Protein AF-A0AA35W295-F1 (afdb_monomer_lite)

InterPro domains:
  IPR001597 Aromatic amino acid beta-eliminating lyase/threonine aldolase [PF01212] (3-82)
  IPR015421 Pyridoxal phosphate-dependent transferase, major domain [G3DSA:3.40.640.10] (1-84)
  IPR015424 Pyridoxal phosphate-dependent transferase [SSF53383] 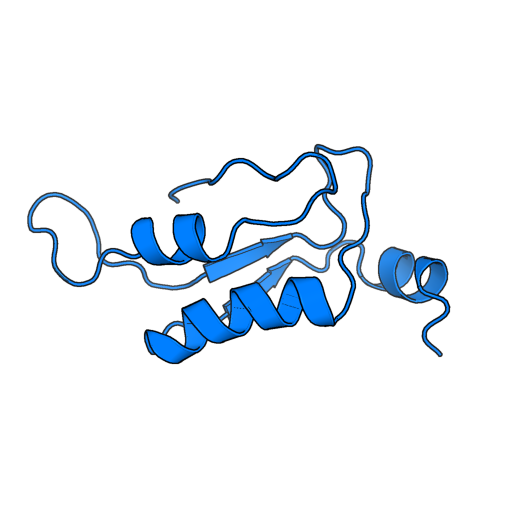(6-81)

Organism: Geodia barretti (NCBI:txid519541)

Secondary structure (DSSP, 8-state):
----PPPTTS---HHHHHHH--SS-SSSPPP--EEEESSBGGGTSBPP-HHHHHHHHHHHHHTT--EEEE-TTHHHHHHHTT--

Sequence (84 aa):
MHALENTPDGSLDPDEVRSAINHDSRDWPKTGMVSLENTQNLLGGLVLDRDDIERVADVAHEHDLPFHIDGARLFNAAVSLMFP

pLDDT: mean 94.78, std 5.64, range [57.31, 98.62]

Radius of gyration: 13.47 Å; chains: 1; bounding box: 40×23×30 Å

Structure (mmCIF, N/CA/C/O backbone):
data_AF-A0AA35W295-F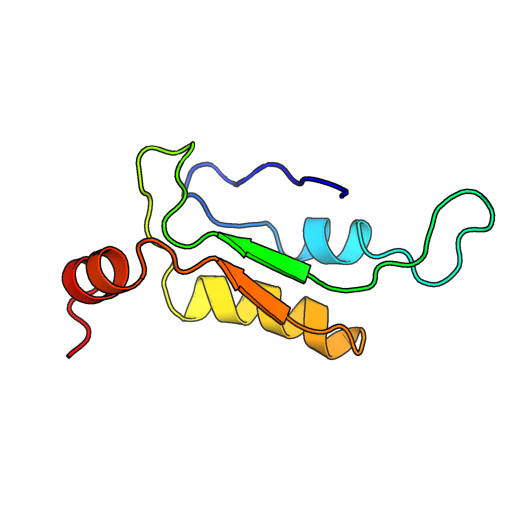1
#
_entry.id   AF-A0AA35W295-F1
#
loop_
_atom_site.group_PDB
_atom_site.id
_atom_site.type_symbol
_atom_site.label_atom_id
_atom_site.label_alt_id
_atom_site.label_comp_id
_atom_site.label_asym_id
_atom_site.label_entity_id
_atom_site.label_seq_id
_atom_site.pdbx_PDB_ins_code
_atom_site.Cartn_x
_atom_site.Cartn_y
_atom_site.Cartn_z
_atom_site.occupancy
_atom_site.B_iso_or_equiv
_atom_site.auth_seq_id
_atom_site.auth_comp_id
_atom_site.auth_asym_id
_atom_site.auth_atom_id
_atom_site.pdbx_PDB_model_num
ATOM 1 N N . MET A 1 1 ? 15.879 -0.538 0.179 1.00 82.00 1 MET A N 1
ATOM 2 C CA . MET A 1 1 ? 14.449 -0.190 0.277 1.00 82.00 1 MET A CA 1
ATOM 3 C C . MET A 1 1 ? 14.301 1.219 -0.260 1.00 82.00 1 MET A C 1
ATOM 5 O O . MET A 1 1 ? 15.098 2.062 0.132 1.00 82.00 1 MET A O 1
ATOM 9 N N . HIS A 1 2 ? 13.382 1.439 -1.196 1.00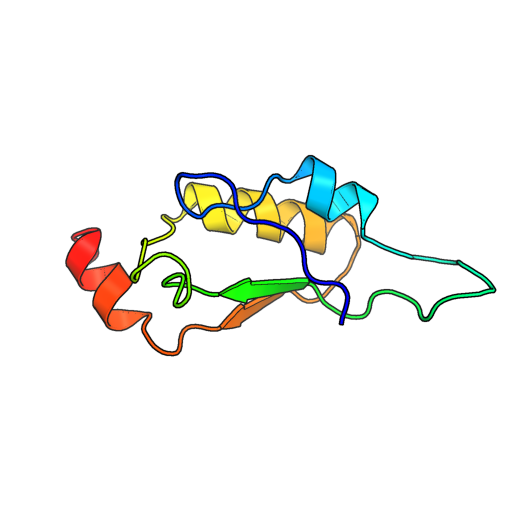 93.19 2 HIS A N 1
ATOM 10 C CA . HIS A 1 2 ? 13.038 2.767 -1.699 1.00 93.19 2 HIS A CA 1
ATOM 11 C C . HIS A 1 2 ? 11.685 3.124 -1.081 1.00 93.19 2 HIS A C 1
ATOM 13 O O . HIS A 1 2 ? 10.698 2.463 -1.387 1.00 93.19 2 HIS A O 1
ATOM 19 N N . ALA A 1 3 ? 11.683 4.041 -0.116 1.00 94.19 3 ALA A N 1
ATOM 20 C CA . ALA A 1 3 ? 10.470 4.452 0.581 1.00 94.19 3 ALA A CA 1
ATOM 21 C C . ALA A 1 3 ? 9.780 5.566 -0.209 1.00 94.19 3 ALA A C 1
ATOM 23 O O . ALA A 1 3 ? 10.461 6.456 -0.719 1.00 94.19 3 ALA A O 1
ATOM 24 N N . LEU A 1 4 ? 8.456 5.486 -0.293 1.00 96.19 4 LEU A N 1
ATOM 25 C CA . LEU A 1 4 ? 7.605 6.498 -0.906 1.00 96.19 4 LEU A CA 1
ATOM 26 C C . LEU A 1 4 ? 6.893 7.286 0.186 1.00 96.19 4 LEU A C 1
ATOM 28 O O . LEU A 1 4 ? 6.687 6.773 1.288 1.00 96.19 4 LEU A O 1
ATOM 32 N N . GLU A 1 5 ? 6.549 8.527 -0.126 1.00 95.75 5 GLU A N 1
ATOM 33 C CA . GLU A 1 5 ? 5.737 9.351 0.757 1.00 95.75 5 GLU A CA 1
ATOM 34 C C . GLU A 1 5 ? 4.275 8.915 0.642 1.00 95.75 5 GLU A C 1
ATOM 36 O O . GLU A 1 5 ? 3.768 8.623 -0.440 1.00 95.75 5 GLU A O 1
ATOM 41 N N . ASN A 1 6 ? 3.591 8.859 1.777 1.00 96.38 6 ASN A N 1
ATOM 42 C CA . ASN A 1 6 ? 2.159 8.622 1.795 1.00 96.38 6 ASN A CA 1
ATOM 43 C C . ASN A 1 6 ? 1.406 9.896 1.406 1.00 96.38 6 ASN A C 1
ATOM 45 O O . ASN A 1 6 ? 1.813 11.018 1.726 1.00 96.38 6 ASN A O 1
ATOM 49 N N . THR A 1 7 ? 0.236 9.723 0.806 1.00 95.75 7 THR A N 1
ATOM 50 C CA . THR A 1 7 ? -0.742 10.803 0.678 1.00 95.75 7 THR A CA 1
ATOM 51 C C . THR A 1 7 ? -1.307 11.179 2.062 1.00 95.75 7 THR A C 1
ATOM 53 O O . THR A 1 7 ? -1.202 10.399 3.014 1.00 95.75 7 THR A O 1
ATOM 56 N N . PRO A 1 8 ? -1.932 12.363 2.232 1.00 94.88 8 PRO A N 1
ATOM 57 C CA . PRO A 1 8 ? -2.436 12.804 3.542 1.00 94.88 8 PRO A CA 1
ATOM 58 C C . PRO A 1 8 ? -3.493 11.894 4.192 1.00 94.88 8 PRO A C 1
ATOM 60 O O . PRO A 1 8 ? -3.687 11.961 5.404 1.00 94.88 8 PRO A O 1
ATOM 63 N N . ASP A 1 9 ? -4.185 11.071 3.404 1.00 93.25 9 ASP A N 1
ATOM 64 C CA . ASP A 1 9 ? -5.145 10.055 3.857 1.00 93.25 9 ASP A CA 1
ATOM 65 C C . ASP A 1 9 ? -4.493 8.697 4.188 1.00 93.25 9 ASP A C 1
ATOM 67 O O . ASP A 1 9 ? -5.163 7.785 4.666 1.00 93.25 9 ASP A O 1
ATOM 71 N N . GLY A 1 10 ? -3.175 8.580 4.015 1.00 94.25 10 GLY A N 1
ATOM 72 C CA . GLY A 1 10 ? -2.374 7.411 4.358 1.00 94.25 10 GLY A CA 1
ATOM 73 C C . GLY A 1 10 ? -2.144 6.424 3.224 1.00 94.25 10 GLY A C 1
ATOM 74 O O . GLY A 1 10 ? -1.323 5.520 3.392 1.00 94.25 10 GLY A O 1
ATOM 75 N N . SER A 1 11 ? -2.809 6.591 2.082 1.00 96.12 11 SER A N 1
ATOM 76 C CA . SER A 1 11 ? -2.595 5.734 0.913 1.00 96.12 11 SER A CA 1
ATOM 77 C C . SER A 1 11 ? -1.235 6.001 0.237 1.00 96.12 11 SER A C 1
ATOM 79 O O . SER A 1 11 ? -0.437 6.831 0.688 1.00 96.12 11 SER A O 1
ATOM 81 N N . LEU A 1 12 ? -0.930 5.240 -0.815 1.00 96.94 12 LEU A N 1
ATOM 82 C CA . LEU A 1 12 ? 0.178 5.521 -1.729 1.00 96.94 12 LEU A CA 1
ATOM 83 C C . LEU A 1 12 ? -0.401 5.883 -3.091 1.00 96.94 12 LEU A C 1
ATOM 85 O O . LEU A 1 12 ? -1.350 5.239 -3.539 1.00 96.94 12 LEU A O 1
ATOM 89 N N . ASP A 1 13 ? 0.209 6.853 -3.771 1.00 96.94 13 ASP A N 1
ATOM 90 C CA . ASP A 1 13 ? -0.122 7.150 -5.162 1.00 96.94 13 ASP A CA 1
ATOM 91 C C . ASP A 1 13 ? 0.369 5.999 -6.069 1.00 96.94 13 ASP A C 1
ATOM 93 O O . ASP A 1 13 ? 1.582 5.764 -6.156 1.00 96.94 13 ASP A O 1
ATOM 97 N N . PRO A 1 14 ? -0.528 5.269 -6.765 1.00 97.44 14 PRO A N 1
ATOM 98 C CA . PRO A 1 14 ? -0.140 4.168 -7.646 1.00 97.44 14 PRO A CA 1
ATOM 99 C C . PRO A 1 14 ? 0.843 4.581 -8.750 1.00 97.44 14 PRO A C 1
ATOM 101 O O . PRO A 1 14 ? 1.668 3.768 -9.174 1.00 97.44 14 PRO A O 1
ATOM 104 N N . ASP A 1 15 ? 0.797 5.834 -9.207 1.00 97.81 15 ASP A N 1
ATOM 105 C CA . ASP A 1 15 ? 1.711 6.333 -10.234 1.00 97.81 15 ASP A CA 1
ATOM 106 C C . ASP A 1 15 ? 3.126 6.555 -9.677 1.00 97.81 15 ASP A C 1
ATOM 108 O O . ASP A 1 15 ? 4.113 6.287 -10.376 1.00 97.81 15 ASP A O 1
ATOM 112 N N . GLU A 1 16 ? 3.252 6.953 -8.407 1.00 97.75 16 GLU A N 1
ATOM 113 C CA . GLU A 1 16 ? 4.545 6.999 -7.716 1.00 97.75 16 GLU A CA 1
ATOM 114 C C . GLU A 1 16 ? 5.104 5.592 -7.494 1.00 97.75 16 GLU A C 1
ATOM 116 O O . GLU A 1 16 ? 6.287 5.355 -7.757 1.00 97.75 16 GLU A O 1
ATOM 121 N N . VAL A 1 17 ? 4.254 4.629 -7.110 1.00 97.81 17 VAL A N 1
ATOM 122 C CA . VAL A 1 17 ? 4.658 3.216 -6.996 1.00 97.81 17 VAL A CA 1
ATOM 123 C C . VAL A 1 17 ? 5.185 2.705 -8.334 1.00 97.81 17 VAL A C 1
ATOM 125 O O . VAL A 1 17 ? 6.279 2.140 -8.388 1.00 97.81 17 VAL A O 1
ATOM 128 N N . ARG A 1 18 ? 4.457 2.952 -9.430 1.00 97.38 18 ARG A N 1
ATOM 129 C CA . ARG A 1 18 ? 4.860 2.530 -10.778 1.00 97.38 18 ARG A CA 1
ATOM 130 C C . ARG A 1 18 ? 6.191 3.152 -11.193 1.00 97.38 18 ARG A C 1
ATOM 132 O O . ARG A 1 18 ? 7.059 2.462 -11.722 1.00 97.38 18 ARG A O 1
ATOM 139 N N . SER A 1 19 ? 6.367 4.442 -10.918 1.00 96.00 19 SER A N 1
ATOM 140 C CA . SER A 1 19 ? 7.585 5.188 -11.257 1.00 96.00 19 SER A CA 1
ATOM 141 C C . SER A 1 19 ? 8.809 4.731 -10.455 1.00 96.00 19 SER A C 1
ATOM 143 O O . SER A 1 19 ? 9.938 4.843 -10.932 1.00 96.00 19 SER A O 1
ATOM 145 N N . ALA A 1 20 ? 8.596 4.198 -9.252 1.00 96.06 20 ALA A N 1
ATOM 146 C CA . ALA A 1 20 ? 9.649 3.699 -8.376 1.00 96.06 20 ALA A CA 1
ATOM 147 C C . ALA A 1 20 ? 10.117 2.271 -8.702 1.00 96.06 20 ALA A C 1
ATOM 149 O O . ALA A 1 20 ? 11.160 1.828 -8.206 1.00 96.06 20 ALA A O 1
ATOM 150 N N . ILE A 1 21 ? 9.367 1.523 -9.516 1.00 96.69 21 ILE A N 1
ATOM 151 C CA . ILE A 1 21 ? 9.741 0.164 -9.901 1.00 96.69 21 ILE A CA 1
ATOM 152 C C . ILE A 1 21 ? 10.918 0.201 -10.882 1.00 96.69 21 ILE A C 1
ATOM 154 O O . ILE A 1 21 ? 10.833 0.707 -12.000 1.00 96.69 21 ILE A O 1
ATOM 158 N N . ASN A 1 22 ? 12.031 -0.405 -10.472 1.00 94.00 22 ASN A N 1
ATOM 159 C CA . ASN A 1 22 ? 13.238 -0.514 -11.270 1.00 94.00 22 ASN A CA 1
ATOM 160 C C . ASN A 1 22 ? 13.392 -1.932 -11.837 1.00 94.00 22 ASN A C 1
ATOM 162 O O . ASN A 1 22 ? 13.723 -2.864 -11.104 1.00 94.00 22 ASN A O 1
ATOM 166 N N . HIS A 1 23 ? 13.224 -2.087 -13.150 1.00 87.00 23 HIS A N 1
ATOM 167 C CA . HIS A 1 23 ? 13.374 -3.383 -13.827 1.00 87.00 23 HIS A CA 1
ATOM 168 C C . HIS A 1 23 ? 14.778 -3.656 -14.359 1.00 87.00 23 HIS A C 1
ATOM 170 O O . HIS A 1 23 ? 15.156 -4.820 -14.511 1.00 87.00 23 HIS A O 1
ATOM 176 N N . ASP A 1 24 ? 15.554 -2.619 -14.679 1.00 84.88 24 ASP A N 1
ATOM 177 C CA . ASP A 1 24 ? 16.795 -2.816 -15.440 1.00 84.88 24 ASP A CA 1
ATOM 178 C C . ASP A 1 24 ? 17.829 -1.687 -15.319 1.00 84.88 24 ASP A C 1
ATOM 180 O O . ASP A 1 24 ? 18.664 -1.494 -16.202 1.00 84.88 24 ASP A O 1
ATOM 184 N N . SER A 1 25 ? 17.809 -0.918 -14.226 1.00 85.25 25 SER A N 1
ATOM 185 C CA . SER A 1 25 ? 18.885 0.041 -13.973 1.00 85.25 25 SER A CA 1
ATOM 186 C C . SER A 1 25 ? 20.216 -0.681 -13.778 1.00 85.25 25 SER A C 1
ATOM 188 O O . SER A 1 25 ? 20.321 -1.670 -13.052 1.00 85.25 25 SER A O 1
ATOM 190 N N . ARG A 1 26 ? 21.259 -0.133 -14.402 1.00 85.25 26 ARG A N 1
ATOM 191 C CA . ARG A 1 26 ? 22.644 -0.570 -14.211 1.00 85.25 26 ARG A CA 1
ATOM 192 C C . ARG A 1 26 ? 23.221 -0.104 -12.872 1.00 85.25 26 ARG A C 1
ATOM 194 O O . ARG A 1 26 ? 24.136 -0.741 -12.356 1.00 85.25 26 ARG A O 1
ATOM 201 N N . ASP A 1 27 ? 22.686 0.990 -12.338 1.00 91.12 27 ASP A N 1
ATOM 202 C CA . ASP A 1 27 ? 23.220 1.678 -11.161 1.00 91.12 27 ASP A CA 1
ATOM 203 C C . ASP A 1 27 ? 22.505 1.260 -9.869 1.00 91.12 27 ASP A C 1
ATOM 205 O O . ASP A 1 27 ? 23.063 1.401 -8.781 1.00 91.12 27 ASP A O 1
ATOM 209 N N . TRP A 1 28 ? 21.292 0.705 -9.982 1.00 88.25 28 TRP A N 1
ATOM 210 C CA . TRP A 1 28 ? 20.452 0.334 -8.844 1.00 88.25 28 TRP A CA 1
ATOM 211 C C . TRP A 1 28 ? 19.945 -1.108 -8.931 1.00 88.25 28 TRP A C 1
ATOM 213 O O . TRP A 1 28 ? 19.605 -1.573 -10.021 1.00 88.25 28 TRP A O 1
ATOM 223 N N . PRO A 1 29 ? 19.824 -1.817 -7.791 1.00 91.00 29 PRO A N 1
ATOM 224 C CA . PRO A 1 29 ? 19.218 -3.143 -7.757 1.00 91.00 29 PRO A CA 1
ATOM 225 C C . PRO A 1 29 ? 17.796 -3.136 -8.316 1.00 91.00 29 PRO A C 1
ATOM 227 O O . PRO A 1 29 ? 17.045 -2.179 -8.106 1.00 91.00 29 PRO A O 1
ATOM 230 N N . LYS A 1 30 ? 17.419 -4.232 -8.979 1.00 94.94 30 LYS A N 1
ATOM 231 C CA . LYS A 1 30 ? 16.048 -4.441 -9.453 1.00 94.94 30 LYS A CA 1
ATOM 232 C C . LYS A 1 30 ? 15.078 -4.478 -8.274 1.00 94.94 30 LYS A C 1
ATOM 234 O O . LYS A 1 30 ? 15.415 -4.997 -7.205 1.00 94.94 30 LYS A O 1
ATOM 239 N N . THR A 1 31 ? 13.876 -3.951 -8.472 1.00 97.06 31 THR A N 1
ATOM 240 C CA . THR A 1 31 ? 12.801 -4.076 -7.489 1.00 97.06 31 THR A CA 1
ATOM 241 C C . THR A 1 31 ? 12.426 -5.549 -7.356 1.00 97.06 31 THR A C 1
ATOM 243 O O . THR A 1 31 ? 12.188 -6.222 -8.352 1.00 97.06 31 THR A O 1
ATOM 246 N N . GLY A 1 32 ? 12.423 -6.062 -6.124 1.00 96.81 32 GLY A N 1
ATOM 247 C CA . GLY A 1 32 ? 12.115 -7.468 -5.847 1.00 96.81 32 GLY A CA 1
ATOM 248 C C . GLY A 1 32 ? 10.727 -7.715 -5.255 1.00 96.81 32 GLY A C 1
ATOM 249 O O . GLY A 1 32 ? 10.294 -8.859 -5.225 1.00 96.81 32 GLY A O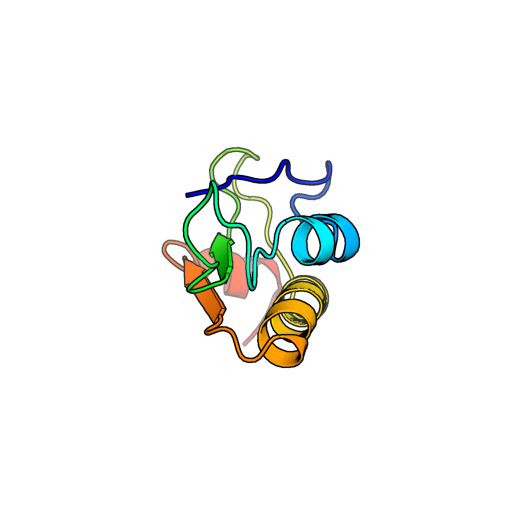 1
ATOM 250 N N . MET A 1 33 ? 10.065 -6.676 -4.736 1.00 97.38 33 MET A N 1
ATOM 251 C CA . MET A 1 33 ? 8.761 -6.741 -4.064 1.00 97.38 33 MET A CA 1
ATOM 252 C C . MET A 1 33 ? 8.242 -5.319 -3.816 1.00 97.38 33 MET A C 1
ATOM 254 O O . MET A 1 33 ? 9.042 -4.395 -3.644 1.00 97.38 33 MET A O 1
ATOM 258 N N . VAL A 1 34 ? 6.921 -5.173 -3.726 1.00 98.19 34 VAL A N 1
ATOM 259 C CA . VAL A 1 34 ? 6.245 -3.993 -3.169 1.00 98.19 34 VAL A CA 1
ATOM 260 C C . VAL A 1 34 ? 5.675 -4.360 -1.797 1.00 98.19 34 VAL A C 1
ATOM 262 O O . VAL A 1 34 ? 5.064 -5.416 -1.639 1.00 98.19 34 VAL A O 1
ATOM 265 N N . SER A 1 35 ? 5.899 -3.509 -0.794 1.00 97.69 35 SER A N 1
ATOM 266 C CA . SER A 1 35 ? 5.388 -3.705 0.567 1.00 97.69 35 SER A CA 1
ATOM 267 C C . SER A 1 35 ? 4.549 -2.505 0.985 1.00 97.69 35 SER A C 1
ATOM 269 O O . SER A 1 35 ? 5.009 -1.374 0.850 1.00 97.69 35 SER A O 1
ATOM 271 N N . LEU A 1 36 ? 3.360 -2.758 1.529 1.00 97.50 36 LEU A N 1
ATOM 272 C CA . LEU A 1 36 ? 2.419 -1.743 2.003 1.00 97.50 36 LEU A CA 1
ATOM 273 C C . LEU A 1 36 ? 2.123 -1.962 3.492 1.00 97.50 36 LEU A C 1
ATOM 275 O O . LEU A 1 36 ? 1.727 -3.056 3.884 1.00 97.50 36 LEU A O 1
ATOM 279 N N . GLU A 1 37 ? 2.312 -0.947 4.334 1.00 96.81 37 GLU A N 1
ATOM 280 C CA . GLU A 1 37 ? 1.928 -1.023 5.751 1.00 96.81 37 GLU A CA 1
ATOM 281 C C . GLU A 1 37 ? 0.413 -0.808 5.902 1.00 96.81 37 GLU A C 1
ATOM 283 O O . GLU A 1 37 ? -0.140 0.124 5.328 1.00 96.81 37 GLU A O 1
ATOM 288 N N . ASN A 1 38 ? -0.282 -1.644 6.678 1.00 96.56 38 ASN A N 1
ATOM 289 C CA . ASN A 1 38 ? -1.652 -1.353 7.107 1.00 96.56 38 ASN A CA 1
ATOM 290 C C . ASN A 1 38 ? -1.876 -1.854 8.543 1.00 96.56 38 ASN A C 1
ATOM 292 O O . ASN A 1 38 ? -1.850 -3.055 8.821 1.00 96.56 38 ASN A O 1
ATOM 296 N N . THR A 1 39 ? -2.129 -0.987 9.522 1.00 96.38 39 THR A N 1
ATOM 297 C CA . THR A 1 39 ? -2.346 0.478 9.488 1.00 96.38 39 THR A CA 1
ATOM 298 C C . THR A 1 39 ? -1.057 1.310 9.430 1.00 96.38 39 THR A C 1
ATOM 300 O O . THR A 1 39 ? -0.072 0.900 10.038 1.00 96.38 39 THR A O 1
ATOM 303 N N . GLN A 1 40 ? -1.096 2.518 8.852 1.00 96.50 40 GLN A N 1
ATOM 304 C CA . GLN A 1 40 ? 0.051 3.439 8.724 1.00 96.50 40 GLN A CA 1
ATOM 305 C C . GLN A 1 40 ? 0.571 3.926 10.086 1.00 96.50 40 GLN A C 1
ATOM 307 O O . GLN A 1 40 ? -0.035 4.794 10.726 1.00 96.50 40 GLN A O 1
ATOM 312 N N . ASN A 1 41 ? 1.708 3.407 10.552 1.00 94.31 41 ASN A N 1
ATOM 313 C CA . ASN A 1 41 ? 2.202 3.695 11.901 1.00 94.31 41 ASN A CA 1
ATOM 314 C C . ASN A 1 41 ? 2.636 5.160 12.069 1.00 94.31 41 ASN A C 1
ATOM 316 O O . ASN A 1 41 ? 2.360 5.768 13.104 1.00 94.31 41 ASN A O 1
ATOM 320 N N . LEU A 1 42 ? 3.275 5.746 11.051 1.00 93.19 42 LEU A N 1
ATOM 321 C CA . LEU A 1 42 ? 3.765 7.132 11.105 1.00 93.19 42 LEU A CA 1
ATOM 322 C C . LEU A 1 42 ? 2.670 8.184 10.891 1.00 93.19 42 LEU A C 1
ATOM 324 O O . LEU A 1 42 ? 2.876 9.348 11.224 1.00 93.19 42 LEU A O 1
ATOM 328 N N . LEU A 1 43 ? 1.494 7.769 10.421 1.00 94.69 43 LEU A N 1
ATOM 329 C CA . LEU A 1 43 ? 0.332 8.639 10.232 1.00 94.69 43 LEU A CA 1
ATOM 330 C C . LEU A 1 43 ? -0.740 8.427 11.307 1.00 94.69 43 LEU A C 1
ATOM 332 O O . LEU A 1 43 ? -1.917 8.685 11.090 1.00 94.69 43 LEU A O 1
ATOM 336 N N . GLY A 1 44 ? -0.347 7.952 12.491 1.00 94.69 44 GLY A N 1
ATOM 337 C CA . GLY A 1 44 ? -1.265 7.812 13.624 1.00 94.69 44 GLY A CA 1
ATOM 338 C C . GLY A 1 44 ? -2.222 6.623 13.518 1.00 94.69 44 GLY A C 1
ATOM 339 O O . GLY A 1 44 ? -3.234 6.598 14.213 1.00 94.69 44 GLY A O 1
ATOM 340 N N . GLY A 1 45 ? -1.898 5.629 12.689 1.00 95.75 45 GLY A N 1
ATOM 341 C CA . GLY A 1 45 ? -2.700 4.420 12.527 1.00 95.75 45 GLY A CA 1
ATOM 342 C C . GLY A 1 45 ? -3.837 4.564 11.521 1.00 95.75 45 GLY A C 1
ATOM 343 O O . GLY A 1 45 ? -4.846 3.879 11.678 1.00 95.75 45 GLY A O 1
ATOM 344 N N . LEU A 1 46 ? -3.688 5.428 10.507 1.00 97.06 46 LEU A N 1
ATOM 345 C CA . LEU A 1 46 ? -4.640 5.486 9.395 1.00 97.06 46 LEU A CA 1
ATOM 346 C C . LEU A 1 46 ? -4.803 4.104 8.758 1.00 97.06 46 LEU A C 1
ATOM 348 O O . LEU A 1 46 ? -3.838 3.351 8.582 1.00 97.06 46 LEU A O 1
ATOM 352 N N . VAL A 1 47 ? -6.056 3.776 8.471 1.00 97.38 47 VAL A N 1
ATOM 353 C CA . VAL A 1 47 ? -6.469 2.482 7.943 1.00 97.38 47 VAL A CA 1
ATOM 354 C C . VAL A 1 47 ? -6.626 2.608 6.440 1.00 97.38 47 VAL A C 1
ATOM 356 O O . VAL A 1 47 ? -7.337 3.497 5.985 1.00 97.38 47 VAL A O 1
ATOM 359 N N . LEU A 1 48 ? -6.002 1.693 5.705 1.00 97.19 48 LEU A N 1
ATOM 360 C CA . LEU A 1 48 ? -6.260 1.519 4.280 1.00 97.19 48 LEU A CA 1
ATOM 361 C C . LEU A 1 48 ? -7.401 0.532 4.090 1.00 97.19 48 LEU A C 1
ATOM 363 O O . LEU A 1 48 ? -7.397 -0.542 4.710 1.00 97.19 48 LEU A O 1
ATOM 367 N N . ASP A 1 49 ? -8.363 0.899 3.249 1.00 95.12 49 ASP A N 1
ATOM 368 C CA . ASP A 1 49 ? -9.444 0.003 2.865 1.00 95.12 49 ASP A CA 1
ATOM 369 C C . ASP A 1 49 ? -9.009 -0.966 1.752 1.00 95.12 49 ASP A C 1
ATOM 371 O O . ASP A 1 49 ? -7.841 -1.032 1.358 1.00 95.12 49 ASP A O 1
ATOM 375 N N . ARG A 1 50 ? -9.944 -1.803 1.287 1.00 94.31 50 ARG A N 1
ATOM 376 C CA . ARG A 1 50 ? -9.650 -2.782 0.236 1.00 94.31 50 ARG A CA 1
ATOM 377 C C . ARG A 1 50 ? -9.243 -2.103 -1.071 1.00 94.31 50 ARG A C 1
ATOM 379 O O . ARG A 1 50 ? -8.308 -2.588 -1.700 1.00 94.31 50 ARG A O 1
ATOM 386 N N . ASP A 1 51 ? -9.914 -1.026 -1.462 1.00 95.88 51 ASP A N 1
ATOM 387 C CA . ASP A 1 51 ? -9.673 -0.372 -2.745 1.00 95.88 51 ASP A CA 1
ATOM 388 C C . ASP A 1 51 ? -8.285 0.286 -2.752 1.00 95.88 51 ASP A C 1
ATOM 390 O O . ASP A 1 51 ? -7.565 0.210 -3.747 1.00 95.88 51 ASP A O 1
ATOM 394 N N . ASP A 1 52 ? -7.869 0.882 -1.631 1.00 96.69 52 ASP A N 1
ATOM 395 C CA . ASP A 1 52 ? -6.525 1.450 -1.473 1.00 96.69 52 ASP A CA 1
ATOM 396 C C . ASP A 1 52 ? -5.431 0.387 -1.618 1.00 96.69 52 ASP A C 1
ATOM 398 O O . ASP A 1 52 ? -4.431 0.589 -2.312 1.00 96.69 52 ASP A O 1
ATOM 402 N N . ILE A 1 53 ? -5.632 -0.773 -0.985 1.00 97.38 53 ILE A N 1
ATOM 403 C CA . ILE A 1 53 ? -4.702 -1.903 -1.059 1.00 97.38 53 ILE A CA 1
ATOM 404 C C . ILE A 1 53 ? -4.652 -2.466 -2.483 1.00 97.38 53 ILE A C 1
ATOM 406 O O . ILE A 1 53 ? -3.563 -2.740 -2.989 1.00 97.38 53 ILE A O 1
ATOM 410 N N . GLU A 1 54 ? -5.809 -2.644 -3.126 1.00 98.00 54 GLU A N 1
ATOM 411 C CA . GLU A 1 54 ? -5.917 -3.197 -4.479 1.00 98.00 54 GLU A CA 1
ATOM 412 C C . GLU A 1 54 ? -5.204 -2.324 -5.507 1.00 98.00 54 GLU A C 1
ATOM 414 O O . GLU A 1 54 ? -4.423 -2.851 -6.292 1.00 98.00 54 GLU A O 1
ATOM 419 N N . ARG A 1 55 ? -5.354 -0.996 -5.444 1.00 98.06 55 ARG A N 1
ATOM 420 C CA . ARG A 1 55 ? -4.669 -0.078 -6.373 1.00 98.06 55 ARG A CA 1
ATOM 421 C C . ARG A 1 55 ? -3.149 -0.243 -6.360 1.00 98.06 55 ARG A C 1
ATOM 423 O O . ARG A 1 55 ? -2.517 -0.165 -7.409 1.00 98.06 55 ARG A O 1
ATOM 430 N N . VAL A 1 56 ? -2.551 -0.475 -5.191 1.00 98.31 56 VAL A N 1
ATOM 431 C CA . VAL A 1 56 ? -1.099 -0.697 -5.068 1.00 98.31 56 VAL A CA 1
ATOM 432 C C . VAL A 1 56 ? -0.724 -2.129 -5.460 1.00 98.31 56 VAL A C 1
ATOM 434 O O . VAL A 1 56 ? 0.294 -2.344 -6.123 1.00 98.31 56 VAL A O 1
ATOM 437 N N . ALA A 1 57 ? -1.538 -3.110 -5.064 1.00 98.50 57 ALA A N 1
ATOM 438 C CA . ALA A 1 57 ? -1.330 -4.510 -5.416 1.00 98.50 57 ALA A CA 1
ATOM 439 C C . ALA A 1 57 ? -1.363 -4.722 -6.936 1.00 98.50 57 ALA A C 1
ATOM 441 O O . ALA A 1 57 ? -0.521 -5.443 -7.467 1.00 98.50 57 ALA A O 1
ATOM 442 N N . ASP A 1 58 ? -2.281 -4.057 -7.636 1.00 98.62 58 ASP A N 1
ATOM 443 C CA . ASP A 1 58 ? -2.412 -4.121 -9.089 1.00 98.62 58 ASP A CA 1
ATOM 444 C C . ASP A 1 58 ? -1.140 -3.632 -9.781 1.00 98.62 58 ASP A C 1
ATOM 446 O O . ASP A 1 58 ? -0.619 -4.333 -10.643 1.00 98.62 58 ASP A O 1
ATOM 450 N N . VAL A 1 59 ? -0.553 -2.514 -9.336 1.00 98.44 59 VAL A N 1
ATOM 451 C CA . VAL A 1 59 ? 0.739 -2.039 -9.863 1.00 98.44 59 VAL A CA 1
ATOM 452 C C . VAL A 1 59 ? 1.844 -3.076 -9.643 1.00 98.44 59 VAL A C 1
ATOM 454 O O . VAL A 1 59 ? 2.641 -3.334 -10.543 1.00 98.44 59 VAL A O 1
ATOM 457 N N . ALA A 1 60 ? 1.909 -3.708 -8.468 1.00 98.19 60 ALA A N 1
ATOM 458 C CA . ALA A 1 60 ? 2.898 -4.756 -8.217 1.00 98.19 60 ALA A CA 1
ATOM 459 C C . ALA A 1 60 ? 2.703 -5.957 -9.163 1.00 98.19 60 ALA A C 1
ATOM 461 O O . ALA A 1 60 ? 3.667 -6.424 -9.775 1.00 98.19 60 ALA A O 1
ATOM 462 N N . HIS A 1 61 ? 1.462 -6.418 -9.331 1.00 98.38 61 HIS A N 1
ATOM 463 C CA . HIS A 1 61 ? 1.122 -7.552 -10.189 1.00 98.38 61 HIS A CA 1
ATOM 464 C C . HIS A 1 61 ? 1.319 -7.260 -11.683 1.00 98.38 61 HIS A C 1
ATOM 466 O O . HIS A 1 61 ? 1.816 -8.127 -12.397 1.00 98.38 61 HIS A O 1
ATOM 472 N N . GLU A 1 62 ? 1.008 -6.046 -12.154 1.00 97.94 62 GLU A N 1
ATOM 473 C CA . GLU A 1 62 ? 1.295 -5.573 -13.522 1.00 97.94 62 GLU A CA 1
ATOM 474 C C . GLU A 1 62 ? 2.786 -5.692 -13.880 1.00 97.94 62 GLU A C 1
ATOM 476 O O . GLU A 1 62 ? 3.147 -5.806 -15.052 1.00 97.94 62 GLU A O 1
ATOM 481 N N . HIS A 1 63 ? 3.653 -5.672 -12.867 1.00 97.38 63 HIS A N 1
ATOM 482 C CA . HIS A 1 63 ? 5.102 -5.767 -12.992 1.00 97.38 63 HIS A CA 1
ATOM 483 C C . HIS A 1 63 ? 5.681 -7.122 -12.552 1.00 97.38 63 HIS A C 1
ATOM 485 O O . HIS A 1 63 ? 6.898 -7.221 -12.384 1.00 97.38 63 HIS A O 1
ATOM 491 N N . ASP A 1 64 ? 4.843 -8.150 -12.368 1.00 97.19 64 ASP A N 1
ATOM 492 C CA . ASP A 1 64 ? 5.234 -9.490 -11.898 1.00 97.19 64 ASP A CA 1
ATOM 493 C C . ASP A 1 64 ? 5.995 -9.474 -10.554 1.00 97.19 64 ASP A C 1
ATOM 495 O O . ASP A 1 64 ? 6.830 -10.339 -10.266 1.00 97.19 64 ASP A O 1
ATOM 499 N N . LEU A 1 65 ? 5.720 -8.477 -9.708 1.00 98.12 65 LEU A N 1
ATOM 500 C CA . LEU A 1 65 ? 6.351 -8.334 -8.403 1.00 98.12 65 LEU A CA 1
ATOM 501 C C . LEU A 1 65 ? 5.485 -8.955 -7.301 1.00 98.12 65 LEU A C 1
ATOM 503 O O . LEU A 1 65 ? 4.273 -8.734 -7.258 1.00 98.12 65 LEU A O 1
ATOM 507 N N . PRO A 1 66 ? 6.096 -9.671 -6.341 1.00 98.38 66 PRO A N 1
ATOM 508 C CA . PRO A 1 66 ? 5.434 -10.015 -5.094 1.00 98.38 66 PRO A CA 1
ATOM 509 C C . PRO A 1 66 ? 4.895 -8.766 -4.386 1.00 98.38 66 PRO A C 1
ATOM 511 O O . PRO A 1 66 ? 5.571 -7.734 -4.330 1.00 98.38 66 PRO A O 1
ATOM 514 N N . PHE A 1 67 ? 3.717 -8.900 -3.783 1.00 98.38 67 PHE A N 1
ATOM 515 C CA . PHE A 1 67 ? 3.102 -7.877 -2.947 1.00 98.38 67 PHE A CA 1
ATOM 516 C C . PHE A 1 67 ? 2.972 -8.384 -1.507 1.00 98.38 67 PHE A C 1
ATOM 518 O O . PHE A 1 67 ? 2.478 -9.489 -1.268 1.00 98.38 67 PHE A O 1
ATOM 525 N N . HIS A 1 68 ? 3.440 -7.593 -0.544 1.00 98.00 68 HIS A N 1
ATOM 526 C CA . HIS A 1 68 ? 3.334 -7.893 0.880 1.00 98.00 68 HIS A CA 1
ATOM 527 C C . HIS A 1 68 ? 2.587 -6.780 1.607 1.00 98.00 68 HIS A C 1
ATOM 529 O O . HIS A 1 68 ? 2.853 -5.600 1.396 1.00 98.00 68 HIS A O 1
ATOM 535 N N . ILE A 1 69 ? 1.689 -7.166 2.508 1.00 97.19 69 ILE A N 1
ATOM 536 C CA . ILE A 1 69 ? 1.069 -6.237 3.446 1.00 97.19 69 ILE A CA 1
ATOM 537 C C . ILE A 1 69 ? 1.735 -6.449 4.802 1.00 97.19 69 ILE A C 1
ATOM 539 O O . ILE A 1 69 ? 1.588 -7.525 5.391 1.00 97.19 69 ILE A O 1
ATOM 543 N N . ASP A 1 70 ? 2.424 -5.425 5.310 1.00 97.00 70 ASP A N 1
ATOM 544 C CA . ASP A 1 70 ? 2.811 -5.390 6.719 1.00 97.00 70 ASP A CA 1
ATOM 545 C C . ASP A 1 70 ? 1.549 -5.126 7.546 1.00 97.00 70 ASP A C 1
ATOM 547 O O . ASP A 1 70 ? 1.095 -3.995 7.732 1.00 97.00 70 ASP A O 1
ATOM 551 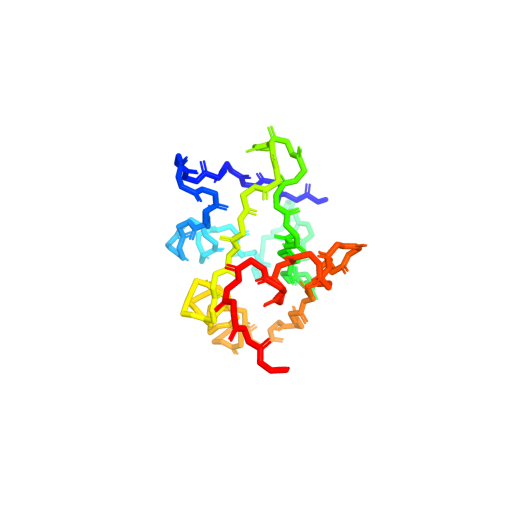N N . GLY A 1 71 ? 0.944 -6.231 7.972 1.00 96.00 71 GLY A N 1
ATOM 552 C CA . GLY A 1 71 ? -0.312 -6.281 8.700 1.00 96.00 71 GLY A CA 1
ATOM 553 C C . GLY A 1 71 ? -0.139 -6.387 10.210 1.00 96.00 71 GLY A C 1
ATOM 554 O O . GLY A 1 71 ? -1.004 -6.977 10.859 1.00 96.00 71 GLY A O 1
ATOM 555 N N . ALA A 1 72 ? 0.940 -5.854 10.802 1.00 97.50 72 ALA A N 1
ATOM 556 C CA . ALA A 1 72 ? 1.169 -5.929 12.253 1.00 97.50 72 ALA A CA 1
ATOM 557 C C . ALA A 1 72 ? -0.039 -5.459 13.096 1.00 97.50 72 ALA A C 1
ATOM 559 O O . ALA A 1 72 ? -0.188 -5.855 14.254 1.00 97.50 72 ALA A O 1
ATOM 560 N N . ARG A 1 73 ? -0.916 -4.626 12.514 1.00 96.12 73 ARG A N 1
ATOM 561 C CA . ARG A 1 73 ? -2.148 -4.097 13.124 1.00 96.12 73 ARG A CA 1
ATOM 562 C C . ARG A 1 73 ? -3.408 -4.394 12.302 1.00 96.12 73 ARG A C 1
ATOM 564 O O . ARG A 1 73 ? -4.407 -3.693 12.441 1.00 96.12 73 ARG A O 1
ATOM 571 N N . LEU A 1 74 ? -3.398 -5.445 11.482 1.00 94.31 74 LEU A N 1
ATOM 572 C CA . LEU A 1 74 ? -4.494 -5.756 10.558 1.00 94.31 74 LEU A CA 1
ATOM 573 C C . LEU A 1 74 ? -5.851 -5.937 11.262 1.00 94.31 74 LEU A C 1
ATOM 575 O O . LEU A 1 74 ? -6.880 -5.525 10.736 1.00 94.31 74 LEU A O 1
ATOM 579 N N . PHE A 1 75 ? -5.876 -6.487 12.480 1.00 95.00 75 PHE A N 1
ATOM 580 C CA . PHE A 1 75 ? -7.126 -6.633 13.236 1.00 95.00 75 PHE A CA 1
ATOM 581 C C . PHE A 1 75 ? -7.724 -5.292 13.684 1.00 95.00 75 PHE A C 1
ATOM 583 O O . PHE A 1 75 ? -8.944 -5.169 13.756 1.00 95.00 75 PHE A O 1
ATOM 590 N N . ASN 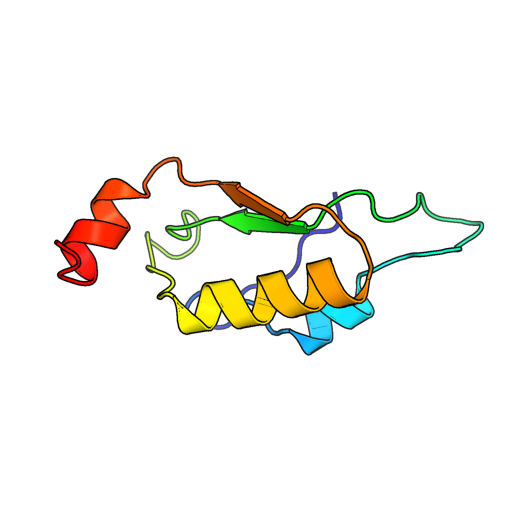A 1 76 ? -6.898 -4.268 13.924 1.00 95.62 76 ASN A N 1
ATOM 591 C CA . ASN A 1 76 ? -7.400 -2.922 14.211 1.00 95.62 76 ASN A CA 1
ATOM 592 C C . ASN A 1 76 ? -8.051 -2.321 12.961 1.00 95.62 76 ASN A C 1
ATOM 594 O O . ASN A 1 76 ? -9.128 -1.737 13.058 1.00 95.62 76 ASN A O 1
ATOM 598 N N . ALA A 1 77 ? -7.422 -2.512 11.796 1.00 95.62 77 ALA A N 1
ATOM 599 C CA . ALA A 1 77 ? -7.984 -2.105 10.511 1.00 95.62 77 ALA A CA 1
ATOM 600 C C . ALA A 1 77 ? -9.338 -2.786 10.250 1.00 95.62 77 ALA A C 1
ATOM 602 O O . ALA A 1 77 ? -10.312 -2.104 9.938 1.00 95.62 77 ALA A O 1
ATOM 603 N N . ALA A 1 78 ? -9.429 -4.104 10.463 1.00 95.00 78 ALA A N 1
ATOM 604 C CA . ALA A 1 78 ? -10.664 -4.868 10.274 1.00 95.00 78 ALA A CA 1
ATOM 605 C C . ALA A 1 78 ? -11.823 -4.335 11.136 1.00 95.00 78 ALA A C 1
ATOM 607 O O . ALA A 1 78 ? -12.906 -4.063 10.617 1.00 95.00 78 ALA A O 1
ATOM 608 N N . VAL A 1 79 ? -11.576 -4.102 12.432 1.00 95.94 79 VAL A N 1
ATOM 609 C CA . VAL A 1 79 ? -12.580 -3.532 13.346 1.00 95.94 79 VAL A CA 1
ATOM 610 C C . VAL A 1 79 ? -12.963 -2.110 12.932 1.00 95.94 79 VAL A C 1
ATOM 612 O O . VAL A 1 79 ? -14.144 -1.771 12.941 1.00 95.94 79 VAL A O 1
ATOM 615 N N . SER A 1 80 ? -11.986 -1.282 12.543 1.00 95.75 80 SER A N 1
ATOM 616 C CA . SER A 1 80 ? -12.226 0.107 12.130 1.00 95.75 80 SER A CA 1
ATOM 617 C C . SER A 1 80 ? -13.106 0.208 10.885 1.00 95.75 80 SER A C 1
ATOM 619 O O . SER A 1 80 ? -13.954 1.091 10.802 1.00 95.75 80 SER A O 1
ATOM 621 N N . LEU A 1 81 ? -12.912 -0.690 9.921 1.00 94.62 81 LEU A N 1
ATOM 622 C CA . LEU A 1 81 ? -13.677 -0.726 8.674 1.00 94.62 81 LEU A CA 1
ATOM 623 C C . LEU A 1 81 ? -15.018 -1.463 8.813 1.00 94.62 81 LEU A C 1
ATOM 625 O O . LEU A 1 81 ? -15.749 -1.587 7.834 1.00 94.62 81 LEU A O 1
ATOM 629 N N . MET A 1 82 ? -15.348 -1.959 10.012 1.00 90.38 82 MET A N 1
ATOM 630 C CA . MET A 1 82 ? -16.520 -2.805 10.260 1.00 90.38 82 MET A CA 1
ATOM 631 C C . MET A 1 82 ? -16.569 -4.038 9.342 1.00 90.38 82 MET A C 1
ATOM 633 O O . MET A 1 82 ? -17.650 -4.499 8.966 1.00 90.38 82 MET A O 1
ATOM 637 N N . PHE A 1 83 ? -15.399 -4.580 8.986 1.00 76.94 83 PHE A N 1
ATOM 638 C CA . PHE A 1 83 ? -15.331 -5.882 8.332 1.00 76.94 83 PHE A CA 1
ATOM 639 C C . PHE A 1 83 ? -15.654 -6.985 9.357 1.00 76.94 83 PHE A C 1
ATOM 641 O O . PHE A 1 83 ? -15.228 -6.876 10.511 1.00 76.94 83 PHE A O 1
ATOM 648 N N . PRO A 1 84 ? -16.431 -8.012 8.963 1.00 57.31 84 PRO A N 1
ATOM 649 C CA . PRO A 1 84 ? -16.776 -9.138 9.829 1.00 57.31 84 PRO A CA 1
ATOM 650 C C . PRO A 1 84 ? -15.567 -10.000 10.213 1.00 57.31 84 PRO A C 1
ATOM 652 O O . PRO A 1 84 ? -14.589 -10.054 9.432 1.00 57.31 84 PRO A O 1
#

Foldseek 3Di:
DDDDDADLLRFGDLVVLLVPQACDDPVDDGDAAAEAEQQDVVNPRRGDDPVSQVSNVVSCVVVVHHYYYNPPPVVVNCVVVVND